Protein AF-A0AA88I942-F1 (afdb_monomer_lite)

Radius of gyration: 17.74 Å; chains: 1; bounding box: 38×35×47 Å

Secondary structure (DSSP, 8-state):
---SSTT-------TTS-HHHHHHHHHHHHHHHHHHHHHHTT-S-SSS-HHHH-S--HHHHS-S----SS-HHHHH--STT--GGG-PPPSSS-B-HHHHHHS---SPPPGGGSPP--TT----TTSB---

InterPro domains:
  IPR015422 Pyridoxal phosphate-dependent transferase, small domain [G3DSA:3.90.1150.10] (1-61)
  IPR015424 Pyridoxal phosphate-dependent transferase [SSF53383] (3-109)
  IPR020581 Glycine cleavage system P protein [PTHR11773] (1-114)
  IPR049316 Glycine dehydrogenase, C-terminal domain [PF21478] (1-56)

Sequence (131 aa):
MSWPVAGCLMVEPTESEDKAEMDRYCEALLRIRGKIREIEEGRMDPKVYPLKMAPHSTAAVMSSSWDRSYSRELAAFPAPFVRPETKFWPSVSRIDDVYGDKNLVCTCAPMDSYPSLDVGSHQDKSRATVV

pLDDT: mean 88.73, std 17.06, range [32.59, 98.56]

Structure (mmCIF, N/CA/C/O backbone):
data_AF-A0AA88I942-F1
#
_entry.id   AF-A0AA88I942-F1
#
loop_
_atom_site.group_PDB
_atom_site.id
_atom_site.type_symbol
_atom_site.label_atom_id
_atom_site.label_alt_id
_atom_site.label_comp_id
_atom_site.label_asym_id
_atom_site.label_entity_id
_atom_site.label_seq_id
_atom_site.pdbx_PDB_ins_code
_atom_site.Cartn_x
_atom_site.Cartn_y
_atom_site.Cartn_z
_atom_site.occupancy
_atom_site.B_iso_or_equiv
_atom_site.auth_seq_id
_atom_site.auth_comp_id
_atom_site.auth_asym_id
_atom_site.auth_atom_id
_atom_site.pdbx_PDB_model_num
ATOM 1 N N . MET A 1 1 ? 3.680 -11.439 2.203 1.00 88.69 1 MET A N 1
ATOM 2 C CA . MET A 1 1 ? 2.320 -11.207 2.757 1.00 88.69 1 MET A CA 1
ATOM 3 C C . MET A 1 1 ? 1.606 -12.549 2.899 1.00 88.69 1 MET A C 1
ATOM 5 O O . MET A 1 1 ? 2.032 -13.482 2.231 1.00 88.69 1 MET A O 1
ATOM 9 N N . SER A 1 2 ? 0.554 -12.655 3.724 1.00 96.12 2 SER A N 1
ATOM 10 C CA . SER A 1 2 ? -0.239 -13.891 3.918 1.00 96.12 2 SER A CA 1
ATOM 11 C C . SER A 1 2 ? 0.492 -15.061 4.598 1.00 96.12 2 SER A C 1
ATOM 13 O O . SER A 1 2 ? 0.184 -16.220 4.335 1.00 96.12 2 SER A O 1
ATOM 15 N N . TRP A 1 3 ? 1.443 -14.763 5.485 1.00 96.50 3 TRP A N 1
ATOM 16 C CA . TRP A 1 3 ? 2.118 -15.737 6.347 1.00 96.50 3 TRP A CA 1
ATOM 17 C C . TRP A 1 3 ? 2.306 -15.122 7.746 1.00 96.50 3 TRP A C 1
ATOM 19 O O . TRP A 1 3 ? 2.562 -13.917 7.822 1.00 96.50 3 TRP A O 1
ATOM 29 N N . PRO A 1 4 ? 2.171 -15.890 8.843 1.00 97.31 4 PRO A N 1
ATOM 30 C CA . PRO A 1 4 ? 1.851 -17.325 8.898 1.00 97.31 4 PRO A CA 1
ATOM 31 C C . PRO A 1 4 ? 0.364 -17.643 8.691 1.00 97.31 4 PRO A C 1
ATOM 33 O O . PRO A 1 4 ? 0.007 -18.799 8.488 1.00 97.31 4 PRO A O 1
ATOM 36 N N . VAL A 1 5 ? -0.505 -16.629 8.708 1.00 97.88 5 VAL A N 1
ATOM 37 C CA . VAL A 1 5 ? -1.950 -16.783 8.498 1.00 97.88 5 VAL A CA 1
ATOM 38 C C . VAL A 1 5 ? -2.338 -16.216 7.134 1.00 97.88 5 VAL A C 1
ATOM 40 O O . VAL A 1 5 ? -2.017 -15.068 6.807 1.00 97.88 5 VAL A O 1
ATOM 43 N N . ALA A 1 6 ? -3.039 -17.021 6.335 1.00 98.00 6 ALA A N 1
ATOM 44 C CA . ALA A 1 6 ? -3.525 -16.611 5.023 1.00 98.00 6 ALA A CA 1
ATOM 45 C C . ALA A 1 6 ? -4.461 -15.396 5.138 1.00 98.00 6 ALA A C 1
ATOM 47 O O . ALA A 1 6 ? -5.369 -15.374 5.966 1.00 98.00 6 ALA A O 1
ATOM 48 N N . GLY A 1 7 ? -4.240 -14.379 4.301 1.00 95.69 7 GLY A N 1
ATOM 49 C CA . GLY A 1 7 ? -5.031 -13.144 4.311 1.00 95.69 7 GLY A CA 1
ATOM 50 C C . GLY A 1 7 ? -4.643 -12.131 5.395 1.00 95.69 7 GLY A C 1
ATOM 51 O O . GLY A 1 7 ? -5.228 -11.051 5.437 1.00 95.69 7 GLY A O 1
ATOM 52 N N . CYS A 1 8 ? -3.650 -12.431 6.238 1.00 97.69 8 CYS A N 1
ATOM 53 C CA . CYS A 1 8 ? -3.157 -11.512 7.263 1.00 97.69 8 CYS A CA 1
ATOM 54 C C . CYS A 1 8 ? -1.827 -10.844 6.877 1.00 97.69 8 CYS A C 1
ATOM 56 O O . CYS A 1 8 ? -1.092 -11.291 5.988 1.00 97.69 8 CYS A O 1
ATOM 58 N N . LEU A 1 9 ? -1.512 -9.767 7.599 1.00 97.88 9 LEU A N 1
ATOM 59 C CA . LEU A 1 9 ? -0.211 -9.104 7.590 1.00 97.88 9 LEU A CA 1
ATOM 60 C C . LEU A 1 9 ? 0.468 -9.328 8.945 1.00 97.88 9 LEU A C 1
ATOM 62 O O . LEU A 1 9 ? -0.146 -9.100 9.984 1.00 97.88 9 LEU A O 1
ATOM 66 N N . MET A 1 10 ? 1.727 -9.761 8.917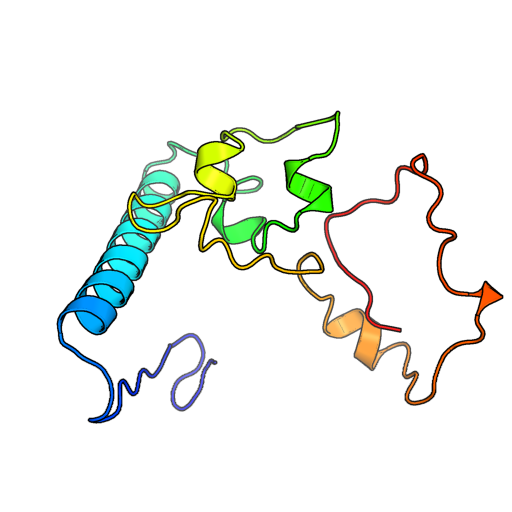 1.00 98.00 10 MET A N 1
ATOM 67 C CA . MET A 1 10 ? 2.619 -9.785 10.075 1.00 98.00 10 MET A CA 1
ATOM 68 C C . MET A 1 10 ? 3.597 -8.618 9.921 1.00 98.00 10 MET A C 1
ATOM 70 O O . MET A 1 10 ? 4.158 -8.445 8.839 1.00 98.00 10 MET A O 1
ATOM 74 N N . VAL A 1 11 ? 3.746 -7.799 10.961 1.00 98.06 11 VAL A N 1
ATOM 75 C CA . VAL A 1 11 ? 4.538 -6.561 10.926 1.00 98.06 11 VAL A CA 1
ATOM 76 C C . VAL A 1 11 ? 5.633 -6.643 11.980 1.00 98.06 11 VAL A C 1
ATOM 78 O O . VAL A 1 11 ? 5.345 -6.910 13.144 1.00 98.06 11 VAL A O 1
ATOM 81 N N . GLU A 1 12 ? 6.869 -6.382 11.565 1.00 98.00 12 GLU A N 1
ATOM 82 C CA . GLU A 1 12 ? 8.051 -6.311 12.420 1.00 98.00 12 GLU A CA 1
ATOM 83 C C . GLU A 1 12 ? 8.713 -4.939 12.208 1.00 98.00 12 GLU A C 1
ATOM 85 O O . GLU A 1 12 ? 9.234 -4.695 11.121 1.00 98.00 12 GLU A O 1
ATOM 90 N N . PRO A 1 13 ? 8.656 -4.014 13.185 1.00 97.00 13 PRO A N 1
ATOM 91 C CA . PRO A 1 13 ? 9.243 -2.682 13.031 1.00 97.00 13 PRO A CA 1
ATOM 92 C C . PRO A 1 13 ? 10.767 -2.669 13.186 1.00 97.00 13 PRO A C 1
ATOM 94 O O . PRO A 1 13 ? 11.406 -1.757 12.688 1.00 97.00 13 PRO A O 1
ATOM 97 N N . THR A 1 14 ? 11.359 -3.669 13.844 1.00 97.88 14 THR A N 1
ATOM 98 C CA . THR A 1 14 ? 12.749 -3.645 14.344 1.00 97.88 14 THR A CA 1
ATOM 99 C C . THR A 1 14 ? 13.013 -2.526 15.362 1.00 97.88 14 THR A C 1
ATOM 101 O O . THR A 1 14 ? 12.196 -1.634 15.581 1.00 97.88 14 THR A O 1
ATOM 104 N N . GLU A 1 15 ? 14.153 -2.596 16.039 1.00 97.50 15 GLU A N 1
ATOM 105 C CA . GLU A 1 15 ? 14.600 -1.611 17.025 1.00 97.50 15 GLU A CA 1
ATOM 106 C C . GLU A 1 15 ? 15.212 -0.347 16.406 1.00 97.50 15 GLU A C 1
ATOM 108 O O . GLU A 1 15 ? 15.436 0.632 17.116 1.00 97.50 15 GLU A O 1
ATOM 113 N N . SER A 1 16 ? 15.515 -0.374 15.103 1.00 98.56 16 SER A N 1
ATOM 114 C CA . SER A 1 16 ? 16.188 0.734 14.413 1.00 98.56 16 SER A CA 1
ATOM 115 C C . SER A 1 16 ? 15.238 1.870 14.028 1.00 98.56 16 SER A C 1
ATOM 117 O O . SER A 1 16 ? 15.700 2.962 13.700 1.00 98.56 16 SER A O 1
ATOM 119 N N . GLU A 1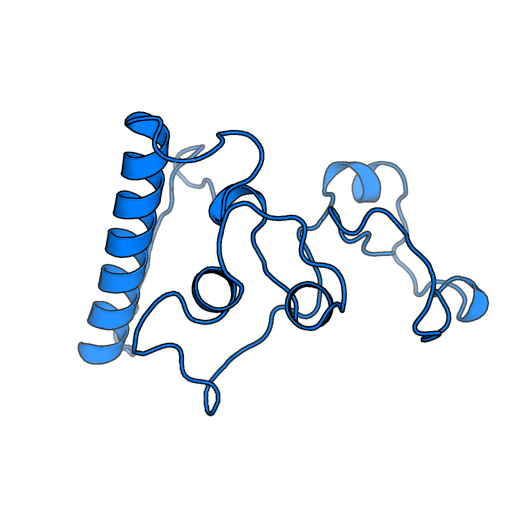 17 ? 13.928 1.629 14.075 1.00 98.31 17 GLU A N 1
ATOM 120 C CA . GLU A 1 17 ? 12.920 2.610 13.687 1.00 98.31 17 GLU A CA 1
ATOM 121 C C . GLU A 1 17 ? 12.546 3.521 14.856 1.00 98.31 17 GLU A C 1
ATOM 123 O O . GLU A 1 17 ? 12.247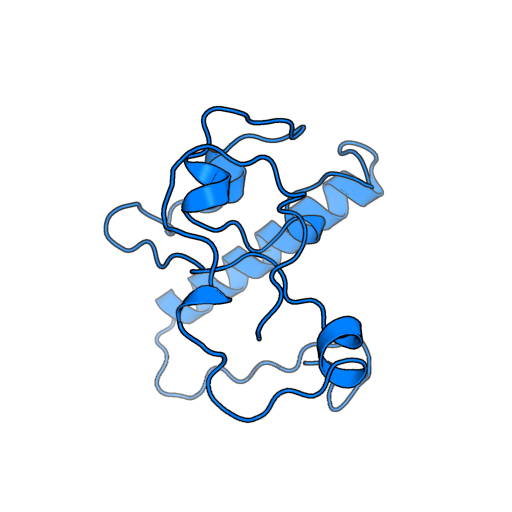 3.075 15.968 1.00 98.31 17 GLU A O 1
ATOM 128 N N . ASP A 1 18 ? 12.538 4.829 14.602 1.00 98.31 18 ASP A N 1
ATOM 129 C CA . ASP A 1 18 ? 12.110 5.798 15.600 1.00 98.31 18 ASP A CA 1
ATOM 130 C C . ASP A 1 18 ? 10.579 5.826 15.752 1.00 98.31 18 ASP A C 1
ATOM 132 O O . ASP A 1 18 ? 9.803 5.354 14.913 1.00 98.31 18 ASP A O 1
ATOM 136 N N . LYS A 1 19 ? 10.109 6.436 16.846 1.00 98.31 19 LYS A N 1
ATOM 137 C CA . LYS A 1 19 ? 8.669 6.559 17.107 1.00 98.31 19 LYS A CA 1
ATOM 138 C C . LYS A 1 19 ? 7.937 7.298 15.978 1.00 98.31 19 LYS A C 1
ATOM 140 O O . LYS A 1 19 ? 6.780 6.993 15.699 1.00 98.31 19 LYS A O 1
ATOM 145 N N . ALA A 1 20 ? 8.575 8.283 15.349 1.00 98.38 20 ALA A N 1
ATOM 146 C CA . ALA A 1 20 ? 7.924 9.110 14.344 1.00 98.38 20 ALA A CA 1
ATOM 147 C C . ALA A 1 20 ? 7.649 8.321 13.053 1.00 98.38 20 ALA A C 1
ATOM 149 O O . ALA A 1 20 ? 6.609 8.538 12.430 1.00 98.38 20 ALA A O 1
ATOM 150 N N . GLU A 1 21 ? 8.535 7.407 12.658 1.00 98.25 21 GLU A N 1
ATOM 151 C CA . GLU A 1 21 ? 8.315 6.487 11.538 1.00 98.25 21 GLU A CA 1
ATOM 152 C C . GLU A 1 21 ? 7.227 5.461 11.869 1.00 98.25 21 GLU A C 1
ATOM 154 O O . GLU A 1 21 ? 6.291 5.277 11.086 1.00 98.25 21 GLU A O 1
ATOM 159 N N . MET A 1 22 ? 7.254 4.890 13.078 1.00 98.31 22 MET A N 1
ATOM 160 C CA . MET A 1 22 ? 6.202 3.978 13.541 1.00 98.31 22 MET A CA 1
ATOM 161 C C . MET A 1 22 ? 4.816 4.644 13.559 1.00 98.31 22 MET A C 1
ATOM 163 O O . MET A 1 22 ? 3.827 4.036 13.136 1.00 98.31 22 MET A O 1
ATOM 167 N N . ASP A 1 23 ? 4.730 5.901 14.004 1.00 98.44 23 ASP A N 1
ATOM 168 C CA . ASP A 1 23 ? 3.487 6.678 14.011 1.00 98.44 23 ASP A CA 1
ATOM 169 C C . ASP A 1 23 ? 2.981 6.928 12.578 1.00 98.44 23 ASP A C 1
ATOM 171 O O . ASP A 1 23 ? 1.787 6.762 12.318 1.00 98.44 23 ASP A O 1
ATOM 175 N N . ARG A 1 24 ? 3.871 7.265 11.626 1.00 98.44 24 ARG A N 1
ATOM 176 C CA . ARG A 1 24 ? 3.514 7.440 10.202 1.00 98.44 24 ARG A CA 1
ATOM 177 C C . ARG A 1 24 ? 2.954 6.154 9.600 1.00 98.44 24 ARG A C 1
ATOM 179 O O . ARG A 1 24 ? 1.931 6.195 8.910 1.00 98.44 24 ARG A O 1
ATOM 186 N N . TYR A 1 25 ? 3.581 5.014 9.885 1.00 98.38 25 TYR A N 1
ATOM 187 C CA . TYR A 1 25 ? 3.105 3.710 9.428 1.00 98.38 25 TYR A CA 1
ATOM 188 C C . TYR A 1 25 ? 1.727 3.366 10.018 1.00 98.38 25 TYR A C 1
ATOM 190 O O . TYR A 1 25 ? 0.805 2.998 9.284 1.00 98.38 25 TYR A O 1
ATOM 198 N N . CYS A 1 26 ? 1.535 3.563 11.327 1.00 98.38 26 CYS A N 1
ATOM 199 C CA . CYS A 1 26 ? 0.241 3.360 11.984 1.00 98.38 26 CYS A CA 1
ATOM 200 C C . CYS A 1 26 ? -0.847 4.290 11.423 1.00 98.38 26 CYS A C 1
ATOM 202 O O . CYS A 1 26 ? -1.961 3.839 11.144 1.00 98.38 26 CYS A O 1
ATOM 204 N N . GLU A 1 27 ? -0.539 5.572 11.201 1.00 98.44 27 GLU A N 1
ATOM 205 C CA . GLU A 1 27 ? -1.475 6.523 10.596 1.00 98.44 27 GLU A CA 1
ATOM 206 C C . GLU A 1 27 ? -1.861 6.094 9.173 1.00 98.44 27 GLU A C 1
ATOM 208 O O . GLU A 1 27 ? -3.038 6.159 8.806 1.00 98.44 27 GLU A O 1
ATOM 213 N N . ALA A 1 28 ? -0.908 5.595 8.379 1.00 98.38 28 ALA A N 1
ATOM 214 C CA . ALA A 1 28 ? -1.195 5.052 7.054 1.00 98.38 28 ALA A CA 1
ATOM 215 C C . ALA A 1 28 ? -2.194 3.882 7.125 1.00 98.38 28 ALA A C 1
ATOM 217 O O . ALA A 1 28 ? -3.172 3.865 6.370 1.00 98.38 28 ALA A O 1
ATOM 218 N N . LEU A 1 29 ? -2.016 2.946 8.065 1.00 98.31 29 LEU A N 1
ATOM 219 C CA . LEU A 1 29 ? -2.947 1.830 8.272 1.00 98.31 29 LEU A CA 1
ATOM 220 C C . LEU A 1 29 ? -4.336 2.296 8.731 1.00 98.31 29 LEU A C 1
ATOM 222 O O . LEU A 1 29 ? -5.348 1.806 8.223 1.00 98.31 29 LEU A O 1
ATOM 226 N N . LEU A 1 30 ? -4.413 3.278 9.633 1.00 98.38 30 LEU A N 1
ATOM 227 C CA . LEU A 1 30 ? -5.684 3.868 10.068 1.00 98.38 30 LEU A CA 1
ATOM 228 C C . LEU A 1 30 ? -6.419 4.550 8.906 1.00 98.38 30 LEU A C 1
ATOM 230 O O . LEU A 1 30 ? -7.630 4.372 8.744 1.00 98.38 30 LEU A O 1
ATOM 234 N N . ARG A 1 31 ? -5.694 5.271 8.042 1.00 97.62 31 ARG A N 1
ATOM 235 C CA . ARG A 1 31 ? -6.253 5.873 6.821 1.00 97.62 31 ARG A CA 1
ATOM 236 C C . ARG A 1 31 ? -6.771 4.810 5.855 1.00 97.62 31 ARG A C 1
ATOM 238 O O . ARG A 1 31 ? -7.882 4.949 5.341 1.00 97.62 31 ARG A O 1
ATOM 245 N N . ILE A 1 32 ? -6.021 3.725 5.650 1.00 97.88 32 ILE A N 1
ATOM 246 C CA . ILE A 1 32 ? -6.462 2.580 4.840 1.00 97.88 32 ILE A CA 1
ATOM 247 C C . ILE A 1 32 ? -7.742 1.970 5.426 1.00 97.88 32 ILE A C 1
ATOM 249 O O . ILE A 1 32 ? -8.701 1.748 4.685 1.00 97.88 32 ILE A O 1
ATOM 253 N N . ARG A 1 33 ? -7.819 1.777 6.751 1.00 98.00 33 ARG A N 1
ATOM 254 C CA . ARG A 1 33 ? -9.034 1.279 7.417 1.00 98.00 33 ARG A CA 1
ATOM 255 C C . ARG A 1 33 ? -10.231 2.206 7.206 1.00 98.00 33 ARG A C 1
ATOM 257 O O . ARG A 1 33 ? -11.334 1.709 6.967 1.00 98.00 33 ARG A O 1
ATOM 264 N N . GLY A 1 34 ? -10.021 3.521 7.256 1.00 96.50 34 GLY A N 1
ATOM 265 C CA . GLY A 1 34 ? -11.045 4.519 6.937 1.00 96.50 34 GLY A CA 1
ATOM 266 C C . GLY A 1 34 ? -11.573 4.376 5.507 1.00 96.50 34 GLY A C 1
ATOM 267 O O . GLY A 1 34 ? -12.782 4.405 5.289 1.00 96.50 34 GLY A O 1
ATOM 268 N N . LYS A 1 35 ? -10.691 4.109 4.536 1.00 94.38 35 LYS A N 1
ATOM 269 C CA . LYS A 1 35 ? -11.102 3.860 3.144 1.00 94.38 35 LYS A CA 1
ATOM 270 C C . LYS A 1 35 ? -11.842 2.545 2.960 1.00 94.38 35 LYS A C 1
ATOM 272 O O . LYS A 1 35 ? -12.797 2.508 2.194 1.00 94.38 35 LYS A O 1
ATOM 277 N N . ILE A 1 36 ? -11.467 1.500 3.695 1.00 95.88 36 ILE A N 1
ATOM 278 C CA . ILE A 1 36 ? -12.253 0.260 3.747 1.00 95.88 36 ILE A CA 1
ATOM 279 C C . ILE A 1 36 ? -13.662 0.560 4.277 1.00 95.88 36 ILE A C 1
ATOM 281 O O . ILE A 1 36 ? -14.640 0.137 3.671 1.00 95.88 36 ILE A O 1
ATOM 285 N N . ARG A 1 37 ? -13.779 1.379 5.330 1.00 96.94 37 ARG A N 1
ATOM 286 C CA . ARG A 1 37 ? -15.071 1.770 5.914 1.00 96.94 37 ARG A CA 1
ATOM 287 C C . ARG A 1 37 ? -15.962 2.536 4.939 1.00 96.94 37 ARG A C 1
ATOM 289 O O . ARG A 1 37 ? -17.155 2.284 4.869 1.00 96.94 37 ARG A O 1
ATOM 296 N N . GLU A 1 38 ? -15.394 3.457 4.167 1.00 94.25 38 GLU A N 1
ATOM 297 C CA . GLU A 1 38 ? -16.135 4.175 3.122 1.00 94.25 38 GLU A CA 1
ATOM 298 C C . GLU A 1 38 ? -16.726 3.231 2.060 1.00 94.25 38 GLU A C 1
ATOM 300 O O . GLU A 1 38 ? -17.805 3.511 1.546 1.00 94.25 38 GLU A O 1
ATOM 305 N N . ILE A 1 39 ? -16.067 2.107 1.764 1.00 93.50 39 ILE A N 1
ATOM 306 C CA . ILE A 1 39 ? -16.589 1.077 0.850 1.00 93.50 39 ILE A CA 1
ATOM 307 C C . ILE A 1 39 ? -17.679 0.249 1.533 1.00 93.50 39 ILE A C 1
ATOM 309 O O . ILE A 1 39 ? -18.730 0.029 0.939 1.00 93.50 39 ILE A O 1
ATOM 313 N N . GLU A 1 40 ? -17.449 -0.177 2.780 1.00 94.81 40 GLU A N 1
ATOM 314 C CA . GLU A 1 40 ? -18.434 -0.904 3.599 1.00 94.81 40 GLU A CA 1
ATOM 315 C C . GLU A 1 40 ? -19.749 -0.115 3.725 1.00 94.81 40 GLU A C 1
ATOM 317 O O . GLU A 1 40 ? -20.831 -0.691 3.680 1.00 94.81 40 GLU A O 1
ATOM 322 N N . GLU A 1 41 ? -19.658 1.213 3.826 1.00 96.44 41 GLU A N 1
ATOM 323 C CA . GLU A 1 41 ? -20.796 2.129 3.945 1.00 96.44 41 GLU A CA 1
ATOM 324 C C . GLU A 1 41 ? -21.338 2.611 2.578 1.00 96.44 41 GLU A C 1
ATOM 326 O O . GLU A 1 41 ? -22.189 3.498 2.532 1.00 96.44 41 GLU A O 1
ATOM 331 N N . GLY A 1 42 ? -20.853 2.058 1.458 1.00 93.44 42 GLY A N 1
ATOM 332 C CA . GLY A 1 42 ? -21.359 2.341 0.108 1.00 93.44 42 GLY A CA 1
ATOM 333 C C . GLY A 1 42 ? -21.054 3.743 -0.434 1.00 93.44 42 GLY A C 1
ATOM 334 O O . GLY A 1 42 ? -21.688 4.180 -1.390 1.00 93.44 42 GLY A O 1
ATOM 335 N N . ARG A 1 43 ? -20.089 4.464 0.151 1.00 92.38 43 ARG A N 1
ATOM 336 C CA . ARG A 1 43 ? -19.694 5.821 -0.280 1.00 92.38 43 ARG A CA 1
ATOM 337 C C . ARG A 1 43 ? -18.711 5.849 -1.449 1.00 92.38 43 ARG A C 1
ATOM 339 O O . ARG A 1 43 ? -18.438 6.921 -1.981 1.00 92.38 43 ARG A O 1
ATOM 346 N N . MET A 1 44 ? -18.157 4.704 -1.835 1.00 87.69 44 MET A N 1
ATOM 347 C CA . MET A 1 44 ? -17.261 4.565 -2.983 1.00 87.69 44 MET A C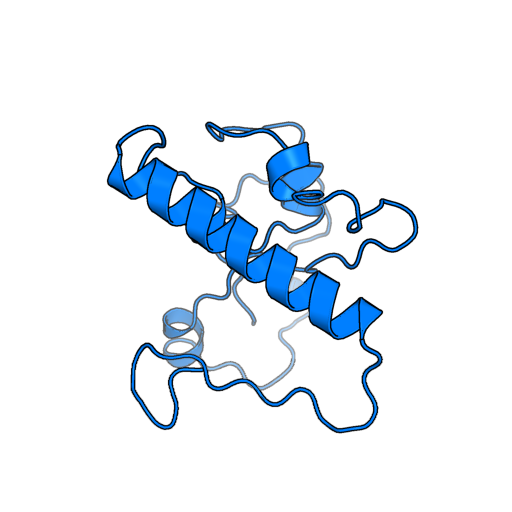A 1
ATOM 348 C C . MET A 1 44 ? -17.696 3.396 -3.862 1.00 87.69 44 MET A C 1
ATOM 350 O O . MET A 1 44 ? -18.234 2.407 -3.367 1.00 87.69 44 MET A O 1
ATOM 354 N N . ASP A 1 45 ? -17.409 3.497 -5.160 1.00 87.75 45 ASP A N 1
ATOM 355 C CA . ASP A 1 45 ? -17.610 2.395 -6.097 1.00 87.75 45 ASP A CA 1
ATOM 356 C C . ASP A 1 45 ? -16.718 1.196 -5.699 1.00 87.75 45 ASP A C 1
ATOM 358 O O . ASP A 1 45 ? -15.488 1.322 -5.691 1.00 87.75 45 ASP A O 1
ATOM 362 N N . PRO A 1 46 ? -17.294 0.015 -5.399 1.00 86.56 46 PRO A N 1
ATOM 363 C CA . PRO A 1 46 ? -16.530 -1.172 -5.019 1.00 86.56 46 PRO A CA 1
ATOM 364 C C . PRO A 1 46 ? -15.677 -1.749 -6.161 1.00 86.56 46 PRO A C 1
ATOM 366 O O . PRO A 1 46 ? -14.857 -2.635 -5.921 1.00 86.56 46 PRO A O 1
ATOM 369 N N . LYS A 1 47 ? -15.845 -1.293 -7.407 1.00 88.62 47 LYS A N 1
ATOM 370 C CA . LYS A 1 47 ? -15.011 -1.701 -8.549 1.00 88.62 47 LYS A CA 1
ATOM 371 C C . LYS A 1 47 ? -13.847 -0.744 -8.784 1.00 88.62 47 LYS A C 1
ATOM 373 O O . LYS A 1 47 ? -12.748 -1.197 -9.108 1.00 88.62 47 LYS A O 1
ATOM 378 N N . VAL A 1 48 ? -14.065 0.556 -8.585 1.00 91.31 48 VAL A N 1
ATOM 379 C CA . VAL A 1 48 ? -13.086 1.617 -8.855 1.00 91.31 48 VAL A CA 1
ATOM 380 C C . VAL A 1 48 ? -12.854 2.450 -7.597 1.00 91.31 48 VAL A C 1
ATOM 382 O O . VAL A 1 48 ? -13.495 3.470 -7.370 1.00 91.31 48 VAL A O 1
ATOM 385 N N . TYR A 1 49 ? -11.882 2.029 -6.786 1.00 92.56 49 TYR A N 1
ATOM 386 C CA . TYR A 1 49 ? -11.489 2.734 -5.563 1.00 92.56 49 TYR A CA 1
ATOM 387 C C . TYR A 1 49 ? -9.970 2.673 -5.334 1.00 92.56 49 TYR A C 1
ATOM 389 O O . TYR A 1 49 ? -9.290 1.837 -5.946 1.00 92.56 49 TYR A O 1
ATOM 397 N N . PRO A 1 50 ? -9.404 3.533 -4.462 1.00 95.38 50 PRO A N 1
ATOM 398 C CA . PRO A 1 50 ? -7.956 3.666 -4.316 1.00 95.38 50 PRO A CA 1
ATOM 399 C C . PRO A 1 50 ? -7.221 2.349 -4.039 1.00 95.38 50 PRO A C 1
ATOM 401 O O . PRO A 1 50 ? -6.240 2.062 -4.715 1.00 95.38 50 PRO A O 1
ATOM 404 N N . LEU A 1 51 ? -7.706 1.500 -3.123 1.00 95.25 51 LEU A N 1
ATOM 405 C CA . LEU A 1 51 ? -6.992 0.259 -2.773 1.00 95.25 51 LEU A CA 1
ATOM 406 C C . LEU A 1 51 ? -7.059 -0.801 -3.886 1.00 95.25 51 LEU A C 1
ATOM 408 O O . LEU A 1 51 ? -6.114 -1.571 -4.055 1.00 95.25 51 LEU A O 1
ATOM 412 N N . LYS A 1 52 ? -8.144 -0.859 -4.674 1.00 94.81 52 LYS A N 1
ATOM 413 C CA . LYS A 1 52 ? -8.231 -1.789 -5.818 1.00 94.81 52 LYS A CA 1
ATOM 414 C C . LYS A 1 52 ? -7.305 -1.384 -6.953 1.00 94.81 52 LYS A C 1
ATOM 416 O O . LYS A 1 52 ? -6.759 -2.249 -7.625 1.00 94.81 52 LYS A O 1
ATOM 421 N N . MET A 1 53 ? -7.125 -0.081 -7.124 1.00 96.00 53 MET A N 1
ATOM 422 C CA . MET A 1 53 ? -6.358 0.505 -8.215 1.00 96.00 53 MET A CA 1
ATOM 423 C C . MET A 1 53 ? -4.908 0.851 -7.842 1.00 96.00 53 MET A C 1
ATOM 425 O O . MET A 1 53 ? -4.183 1.393 -8.674 1.00 96.00 53 MET A O 1
ATOM 429 N N . ALA A 1 54 ? -4.498 0.570 -6.603 1.00 96.62 54 ALA A N 1
ATOM 430 C CA . ALA A 1 54 ? -3.120 0.697 -6.149 1.00 96.62 54 ALA A CA 1
ATOM 431 C C . ALA A 1 54 ? -2.225 -0.416 -6.743 1.00 96.62 54 ALA A C 1
ATOM 433 O O . ALA A 1 54 ? -2.709 -1.532 -6.964 1.00 96.62 54 ALA A O 1
ATOM 434 N N . PRO A 1 55 ? -0.915 -0.183 -6.916 1.00 97.50 55 PRO A N 1
ATOM 435 C CA . PRO A 1 55 ? -0.226 1.092 -6.733 1.00 97.50 55 PRO A CA 1
ATOM 436 C C . PRO A 1 55 ? -0.515 2.092 -7.865 1.00 97.50 55 PRO A C 1
ATOM 438 O O . PRO A 1 55 ? -0.798 1.712 -9.001 1.00 97.50 55 PRO A O 1
ATOM 441 N N . HIS A 1 56 ? -0.416 3.385 -7.554 1.00 97.25 56 HIS A N 1
ATOM 442 C CA . HIS A 1 56 ? -0.571 4.472 -8.524 1.00 97.25 56 HIS A CA 1
ATOM 443 C C . HIS A 1 56 ? 0.802 4.927 -9.016 1.00 97.25 56 HIS A C 1
ATOM 445 O O . HIS A 1 56 ? 1.509 5.647 -8.312 1.00 97.25 56 HIS A O 1
ATOM 451 N N . SER A 1 57 ? 1.180 4.487 -10.216 1.00 96.56 57 SER A N 1
ATOM 452 C CA . SER A 1 57 ? 2.443 4.877 -10.845 1.00 96.56 57 SER A CA 1
ATOM 453 C C . SER A 1 57 ? 2.422 6.322 -11.340 1.00 96.56 57 SER A C 1
ATOM 455 O O . SER A 1 57 ? 1.356 6.901 -11.580 1.00 96.56 57 SER A O 1
ATOM 457 N N . THR A 1 58 ? 3.605 6.894 -11.561 1.00 95.69 58 THR A N 1
ATOM 458 C CA . THR A 1 58 ? 3.758 8.246 -12.121 1.00 95.69 58 THR A CA 1
ATOM 459 C C . THR A 1 58 ? 3.008 8.391 -13.444 1.00 95.69 58 THR A C 1
ATOM 461 O O . THR A 1 58 ? 2.254 9.342 -13.629 1.00 95.69 58 THR A O 1
ATOM 464 N N . ALA A 1 59 ? 3.127 7.399 -14.333 1.00 93.88 59 ALA A N 1
ATOM 465 C CA . ALA A 1 59 ? 2.439 7.388 -15.622 1.00 93.88 59 ALA A CA 1
ATOM 466 C C . ALA A 1 59 ? 0.906 7.368 -15.484 1.00 93.88 59 ALA A C 1
ATOM 468 O O . ALA A 1 59 ? 0.209 7.974 -16.297 1.00 93.88 59 ALA A O 1
ATOM 469 N N . ALA A 1 60 ? 0.368 6.695 -14.460 1.00 94.06 60 ALA A N 1
ATOM 470 C CA . ALA A 1 60 ? -1.068 6.675 -14.198 1.00 94.06 60 ALA A CA 1
ATOM 471 C C . ALA A 1 60 ? -1.569 8.020 -13.649 1.00 94.06 60 ALA A C 1
ATOM 473 O O . ALA A 1 60 ? -2.618 8.501 -14.068 1.00 94.06 60 ALA A O 1
ATOM 474 N N . VAL A 1 61 ? -0.824 8.638 -12.727 1.00 96.56 61 VAL A N 1
ATOM 475 C CA . VAL A 1 61 ? -1.223 9.903 -12.086 1.00 96.56 61 VAL A CA 1
ATOM 476 C C . VAL A 1 61 ? -1.044 11.102 -13.019 1.00 96.56 61 VAL A C 1
ATOM 478 O O . VAL A 1 61 ? -1.889 11.994 -13.026 1.00 96.56 61 VAL A O 1
ATOM 481 N N . MET A 1 62 ? 0.013 11.116 -13.834 1.00 95.62 62 MET A N 1
ATOM 482 C CA . MET A 1 62 ? 0.319 12.206 -14.772 1.00 95.62 62 MET A CA 1
ATOM 483 C C . MET A 1 62 ? -0.357 12.052 -16.141 1.00 95.62 62 MET A C 1
ATOM 485 O O . MET A 1 62 ? -0.177 12.901 -17.012 1.00 95.62 62 MET A O 1
ATOM 489 N N . SER A 1 63 ? -1.131 10.985 -16.357 1.00 95.75 63 SER A N 1
ATOM 490 C CA . SER A 1 63 ? -1.887 10.805 -17.598 1.00 95.75 63 SER A CA 1
ATOM 491 C C . SER A 1 63 ? -2.861 11.966 -17.821 1.00 95.75 63 SER A C 1
ATOM 493 O O . SER A 1 63 ? -3.503 12.429 -16.879 1.00 95.75 63 SER A O 1
ATOM 495 N N . SER A 1 64 ? -3.010 12.412 -19.072 1.00 95.50 64 SER A N 1
ATOM 496 C CA . SER A 1 64 ? -3.999 13.427 -19.455 1.00 95.50 64 SER A CA 1
ATOM 497 C C . SER A 1 64 ? -5.428 12.996 -19.116 1.00 95.50 64 SER A C 1
ATOM 499 O O . SER A 1 64 ? -6.212 13.806 -18.624 1.00 95.50 64 SER A O 1
ATOM 501 N N . SER A 1 65 ? -5.748 11.713 -19.298 1.00 93.69 65 SER A N 1
ATOM 502 C CA . SER A 1 65 ? -7.020 11.113 -18.898 1.00 93.69 65 SER A CA 1
ATOM 503 C C . SER A 1 65 ? -7.019 10.693 -17.426 1.00 93.69 65 SER A C 1
ATOM 505 O O . SER A 1 65 ? -6.064 10.078 -16.949 1.00 93.69 65 SER A O 1
ATOM 507 N N . TRP A 1 66 ? -8.119 10.958 -16.720 1.00 95.06 66 TRP A N 1
ATOM 508 C CA . TRP A 1 66 ? -8.355 10.464 -15.363 1.00 95.06 66 TRP A CA 1
ATOM 509 C C . TRP A 1 66 ? -9.813 10.026 -15.200 1.00 95.06 66 TRP A C 1
ATOM 511 O O . TRP A 1 66 ? -10.685 10.838 -14.908 1.00 95.06 66 TRP A O 1
ATOM 521 N N . ASP A 1 67 ? -10.061 8.734 -15.405 1.00 91.62 67 ASP A N 1
ATOM 522 C CA . ASP A 1 67 ? -11.389 8.118 -15.298 1.00 91.62 67 ASP A CA 1
ATOM 523 C C . ASP A 1 67 ? -11.514 7.331 -13.987 1.00 91.62 67 ASP A C 1
ATOM 525 O O . ASP A 1 67 ? -11.545 6.100 -13.947 1.00 91.62 67 ASP A O 1
ATOM 529 N N . ARG A 1 68 ? -11.423 8.049 -12.864 1.00 93.19 68 ARG A N 1
ATOM 530 C CA . ARG A 1 68 ? -11.532 7.466 -11.522 1.00 93.19 68 ARG A CA 1
ATOM 531 C C . ARG A 1 68 ? -12.386 8.370 -10.648 1.00 93.19 68 ARG A C 1
ATOM 533 O O . ARG A 1 68 ? -12.215 9.585 -10.655 1.00 93.19 68 ARG A O 1
ATOM 540 N N . SER A 1 69 ? -13.248 7.767 -9.834 1.00 91.88 69 SER A N 1
ATOM 541 C CA . SER A 1 69 ? -14.189 8.441 -8.920 1.00 91.88 69 SER A CA 1
ATOM 542 C C . SER A 1 69 ? -13.529 9.133 -7.715 1.00 91.88 69 SER A C 1
ATOM 544 O O . SER A 1 69 ? -14.211 9.596 -6.804 1.00 91.88 69 SER A O 1
ATOM 546 N N . TYR A 1 70 ? -12.199 9.205 -7.690 1.00 94.44 70 TYR A N 1
ATOM 547 C CA . TYR A 1 70 ? -11.406 9.826 -6.638 1.00 94.44 70 TYR A CA 1
ATOM 548 C C . TYR A 1 70 ? -10.270 10.646 -7.242 1.00 94.44 70 TYR A C 1
ATOM 550 O O . TYR A 1 70 ? -9.847 10.394 -8.367 1.00 94.44 70 TYR A O 1
ATOM 558 N N . SER A 1 71 ? -9.758 11.621 -6.495 1.00 96.25 71 SER A N 1
ATOM 559 C CA . SER A 1 71 ? -8.783 12.575 -7.021 1.00 96.25 71 SER A CA 1
ATOM 560 C C . SER A 1 71 ? -7.367 11.997 -7.150 1.00 96.25 71 SER A C 1
ATOM 562 O O . SER A 1 71 ? -7.011 10.989 -6.526 1.00 96.25 71 SER A O 1
ATOM 564 N N . ARG A 1 72 ? -6.528 12.664 -7.950 1.00 97.31 72 ARG A N 1
ATOM 565 C CA . ARG A 1 72 ? -5.101 12.331 -8.091 1.00 97.31 72 ARG A CA 1
ATOM 566 C C . ARG A 1 72 ? -4.334 12.565 -6.794 1.00 97.31 72 ARG A C 1
ATOM 568 O O . ARG A 1 72 ? -3.423 11.809 -6.477 1.00 97.31 72 ARG A O 1
ATOM 575 N N . GLU A 1 73 ? -4.730 13.566 -6.020 1.00 96.94 73 GLU A N 1
ATOM 576 C CA . GLU A 1 73 ? -4.157 13.858 -4.708 1.00 96.94 73 GLU A CA 1
ATOM 577 C C . GLU A 1 73 ? -4.449 12.711 -3.745 1.00 96.94 73 GLU A C 1
ATOM 579 O O . GLU A 1 73 ? -3.534 12.239 -3.080 1.00 96.94 73 GLU A O 1
ATOM 584 N N . LEU A 1 74 ? -5.676 12.174 -3.735 1.00 95.62 74 LEU A N 1
ATOM 585 C CA . LEU A 1 74 ? -5.980 10.996 -2.921 1.00 95.62 74 LEU A CA 1
ATOM 586 C C . LEU A 1 74 ? -5.171 9.766 -3.363 1.00 95.62 74 LEU A C 1
ATOM 588 O O . LEU A 1 74 ? -4.800 8.941 -2.531 1.00 95.62 74 LEU A O 1
ATOM 592 N N . ALA A 1 75 ? -4.895 9.642 -4.661 1.00 97.25 75 ALA A N 1
ATOM 593 C CA . ALA A 1 75 ? -4.091 8.560 -5.218 1.00 97.25 75 ALA A CA 1
ATOM 594 C C . ALA A 1 75 ? -2.601 8.656 -4.836 1.00 97.25 75 ALA A C 1
ATOM 596 O O . ALA A 1 75 ? -1.994 7.667 -4.433 1.00 97.25 75 ALA A O 1
ATOM 597 N N . ALA A 1 76 ? -2.000 9.838 -4.987 1.00 97.75 76 ALA A N 1
ATOM 598 C CA . ALA A 1 76 ? -0.556 10.033 -4.876 1.00 97.75 76 ALA A CA 1
ATOM 599 C C . ALA A 1 76 ? -0.104 10.562 -3.505 1.00 97.75 76 ALA A C 1
ATOM 601 O O . ALA A 1 76 ? 0.990 10.216 -3.057 1.00 97.75 76 ALA A O 1
ATOM 602 N N . PHE A 1 77 ? -0.934 11.349 -2.824 1.00 97.81 77 PHE A N 1
ATOM 603 C CA . PHE A 1 77 ? -0.614 12.066 -1.585 1.00 97.81 77 PHE A CA 1
ATOM 604 C C . PHE A 1 77 ? -1.707 11.855 -0.510 1.00 97.81 77 PHE A C 1
ATOM 606 O O . PHE A 1 77 ? -2.326 12.810 -0.040 1.00 97.81 77 PHE A O 1
ATOM 613 N N . PRO A 1 78 ? -1.982 10.601 -0.090 1.00 97.12 78 PRO A N 1
ATOM 614 C CA . PRO A 1 78 ? -3.114 10.274 0.791 1.00 97.12 78 PRO A CA 1
ATOM 615 C C . PRO A 1 78 ? -2.954 10.739 2.251 1.00 97.12 78 PRO A C 1
ATOM 617 O O . PRO A 1 78 ? -3.903 10.643 3.040 1.00 97.12 78 PRO A O 1
ATOM 620 N N . ALA A 1 79 ? -1.765 11.202 2.640 1.00 97.00 79 ALA A N 1
ATOM 621 C CA . ALA A 1 79 ? -1.460 11.663 3.988 1.00 97.00 79 ALA A CA 1
ATOM 622 C C . ALA A 1 79 ? -0.518 12.881 3.960 1.00 97.00 79 ALA A C 1
ATOM 624 O O . ALA A 1 79 ? 0.312 12.965 3.056 1.00 97.00 79 ALA A O 1
ATOM 625 N N . PRO A 1 80 ? -0.580 13.790 4.955 1.00 96.38 80 PRO A N 1
ATOM 626 C CA . PRO A 1 80 ? 0.239 15.010 4.985 1.00 96.38 80 PRO A CA 1
ATOM 627 C C . PRO A 1 80 ? 1.755 14.769 4.992 1.00 96.38 80 PRO A C 1
ATOM 629 O O . PRO A 1 80 ? 2.524 15.647 4.609 1.00 96.38 80 PRO A O 1
ATOM 632 N N . PHE A 1 81 ? 2.194 13.594 5.452 1.00 97.12 81 PHE A N 1
ATOM 633 C CA . PHE A 1 81 ? 3.603 13.198 5.454 1.00 97.12 81 PHE A CA 1
ATOM 634 C C . PHE A 1 81 ? 4.084 12.638 4.105 1.00 97.12 81 PHE A C 1
ATOM 636 O O . PHE A 1 81 ? 5.288 12.516 3.904 1.00 97.12 81 PHE A O 1
ATOM 643 N N . VAL A 1 82 ? 3.179 12.339 3.166 1.00 97.69 82 VAL A N 1
ATOM 644 C CA . VAL A 1 82 ? 3.529 11.972 1.788 1.00 97.69 82 VAL A CA 1
ATOM 645 C C . VAL A 1 82 ? 3.603 13.261 0.979 1.00 97.69 82 VAL A C 1
ATOM 647 O O . VAL A 1 82 ? 2.580 13.760 0.513 1.00 97.69 82 VAL A O 1
ATOM 650 N N . ARG A 1 83 ? 4.805 13.825 0.848 1.00 97.25 83 ARG A N 1
ATOM 651 C CA . ARG A 1 83 ? 5.029 15.126 0.202 1.00 97.25 83 ARG A CA 1
ATOM 652 C C . ARG A 1 83 ? 5.746 14.967 -1.139 1.00 97.25 83 ARG A C 1
ATOM 654 O O . ARG A 1 83 ? 6.454 13.975 -1.307 1.00 97.25 83 ARG A O 1
ATOM 661 N N . PRO A 1 84 ? 5.601 15.910 -2.087 1.00 97.38 84 PRO A N 1
ATOM 662 C CA . PRO A 1 84 ? 6.282 15.844 -3.381 1.00 97.38 84 PRO A CA 1
ATOM 663 C C . PRO A 1 84 ? 7.803 15.685 -3.275 1.00 97.38 84 PRO A C 1
ATOM 665 O O . PRO A 1 84 ? 8.384 14.938 -4.055 1.00 97.38 84 PRO A O 1
ATOM 668 N N . GLU A 1 85 ? 8.436 16.325 -2.288 1.00 97.44 85 GLU A N 1
ATOM 669 C CA . GLU A 1 85 ? 9.896 16.350 -2.128 1.00 97.44 85 GLU A CA 1
ATOM 670 C C . GLU A 1 85 ? 10.465 14.993 -1.688 1.00 97.44 85 GLU A C 1
ATOM 672 O O . GLU A 1 85 ? 11.622 14.687 -1.962 1.00 97.44 85 GLU A O 1
ATOM 677 N N . THR A 1 86 ? 9.652 14.172 -1.016 1.00 96.94 86 THR A N 1
ATOM 678 C CA . THR A 1 86 ? 10.027 12.844 -0.500 1.00 96.94 86 THR A CA 1
ATOM 679 C C . THR A 1 86 ? 9.235 11.714 -1.159 1.00 96.94 86 THR A C 1
ATOM 681 O O . THR A 1 86 ? 9.267 10.569 -0.703 1.00 96.94 86 THR A O 1
ATOM 684 N N . LYS A 1 87 ? 8.489 12.013 -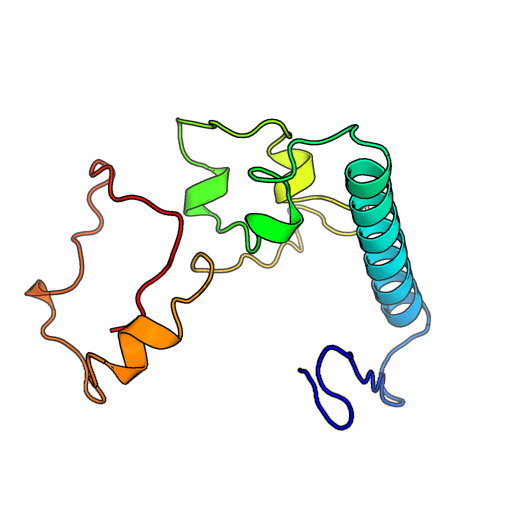2.231 1.00 97.38 87 LYS A N 1
ATOM 685 C CA . LYS A 1 87 ? 7.580 11.056 -2.859 1.00 97.38 87 LYS A CA 1
ATOM 686 C C . LYS A 1 87 ? 8.363 9.941 -3.543 1.00 97.38 87 LYS A C 1
ATOM 688 O O . LYS A 1 87 ? 8.951 10.131 -4.603 1.00 97.38 87 LYS A O 1
ATOM 693 N N . PHE A 1 88 ? 8.251 8.737 -2.993 1.00 97.56 88 PHE A N 1
ATOM 694 C CA . PHE A 1 88 ? 8.637 7.526 -3.702 1.00 97.56 88 PHE A CA 1
ATOM 695 C C . PHE A 1 88 ? 7.511 7.084 -4.647 1.00 97.56 88 PHE A C 1
ATOM 697 O O . PHE A 1 88 ? 6.353 6.927 -4.234 1.00 97.56 88 PHE A O 1
ATOM 704 N N . TRP A 1 89 ? 7.842 6.905 -5.925 1.00 97.31 89 TRP A N 1
ATOM 705 C CA . TRP A 1 89 ? 6.896 6.502 -6.961 1.00 97.31 89 TRP A CA 1
ATOM 706 C C . TRP A 1 89 ? 7.006 5.008 -7.267 1.00 97.31 89 TRP A C 1
ATOM 708 O O . TRP A 1 89 ? 8.090 4.536 -7.609 1.00 97.31 89 TRP A O 1
ATOM 718 N N . PRO A 1 90 ? 5.888 4.263 -7.242 1.00 96.31 90 PRO A N 1
ATOM 719 C CA . PRO A 1 90 ? 5.820 2.965 -7.899 1.00 96.31 90 PRO A CA 1
ATOM 720 C C . PRO A 1 90 ? 6.101 3.140 -9.398 1.00 96.31 90 PRO A C 1
ATOM 722 O O . PRO A 1 90 ? 5.429 3.929 -10.068 1.00 96.31 90 PRO A O 1
ATOM 725 N N . SER A 1 91 ? 7.091 2.426 -9.933 1.00 93.25 91 SER A N 1
ATOM 726 C CA . SER A 1 91 ? 7.483 2.536 -11.347 1.00 93.25 91 SER A CA 1
ATOM 727 C C . SER A 1 91 ? 6.432 1.955 -12.295 1.00 93.25 91 SER A C 1
ATOM 729 O O . SER A 1 91 ? 6.263 2.441 -13.412 1.00 93.25 91 SER A O 1
ATOM 731 N N . VAL A 1 92 ? 5.687 0.951 -11.832 1.00 93.06 92 VAL A N 1
ATOM 732 C CA . VAL A 1 92 ? 4.664 0.237 -12.598 1.00 93.06 92 VAL A CA 1
ATOM 733 C C . VAL A 1 92 ? 3.363 0.098 -11.807 1.00 93.06 92 VAL A C 1
ATOM 735 O O . VAL A 1 92 ? 3.313 0.315 -10.593 1.00 93.06 92 VAL A O 1
ATOM 738 N N . SER A 1 93 ? 2.287 -0.237 -12.517 1.00 93.69 93 SER A N 1
ATOM 739 C CA . SER A 1 93 ? 0.997 -0.608 -11.926 1.00 93.69 93 SER A CA 1
ATOM 740 C C . SER A 1 93 ? 1.051 -2.013 -11.307 1.00 93.69 93 SER A C 1
ATOM 742 O O . SER A 1 93 ? 2.099 -2.653 -11.267 1.00 93.69 93 SER A O 1
ATOM 744 N N . ARG A 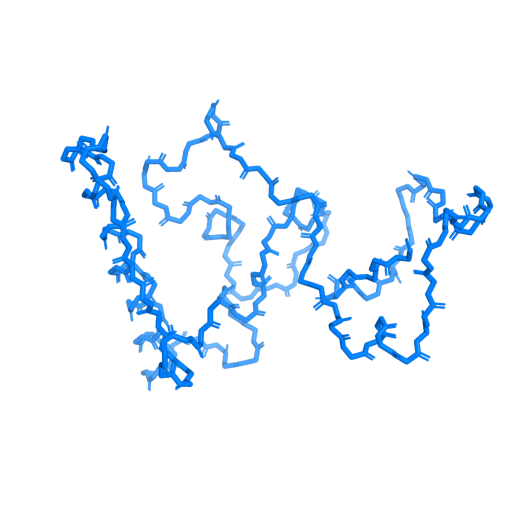1 94 ? -0.079 -2.499 -10.784 1.00 95.00 94 ARG A N 1
ATOM 745 C CA . ARG A 1 94 ? -0.161 -3.820 -10.145 1.00 95.00 94 ARG A CA 1
ATOM 746 C C . ARG A 1 94 ? 0.286 -4.931 -11.101 1.00 95.00 94 ARG A C 1
ATOM 748 O O . ARG A 1 94 ? -0.164 -4.958 -12.241 1.00 95.00 94 ARG A O 1
ATOM 755 N N . ILE A 1 95 ? 1.127 -5.837 -10.616 1.00 94.81 95 ILE A N 1
ATOM 756 C CA . ILE A 1 95 ? 1.628 -6.988 -11.376 1.00 94.81 95 ILE A CA 1
ATOM 757 C C . ILE A 1 95 ? 0.491 -7.987 -11.644 1.00 94.81 95 ILE A C 1
ATOM 759 O O . ILE A 1 95 ? -0.424 -8.128 -10.826 1.00 94.81 95 ILE A O 1
ATOM 763 N N . ASP A 1 96 ? 0.534 -8.655 -12.799 1.00 94.50 96 ASP A N 1
ATOM 764 C CA . ASP A 1 96 ? -0.291 -9.832 -13.086 1.00 94.50 96 ASP A CA 1
ATOM 765 C C . ASP A 1 96 ? 0.480 -11.126 -12.789 1.00 94.50 96 ASP A C 1
ATOM 767 O O . ASP A 1 96 ? 1.243 -11.614 -13.623 1.00 94.50 96 ASP A O 1
ATOM 771 N N . ASP A 1 97 ? 0.264 -11.679 -11.595 1.00 92.38 97 ASP A N 1
ATOM 772 C CA . ASP A 1 97 ? 0.965 -12.884 -11.133 1.00 92.38 97 ASP A CA 1
ATOM 773 C C . ASP A 1 97 ? 0.688 -14.098 -12.044 1.00 92.38 97 ASP A C 1
ATOM 775 O O . ASP A 1 97 ? 1.590 -14.846 -12.409 1.00 92.38 97 ASP A O 1
ATOM 779 N N . VAL A 1 98 ? -0.567 -14.270 -12.477 1.00 95.38 98 VAL A N 1
ATOM 780 C CA . VAL A 1 98 ? -1.000 -15.454 -13.240 1.00 95.38 98 VAL A CA 1
ATOM 781 C C . VAL A 1 98 ? -0.470 -15.424 -14.670 1.00 95.38 98 VAL A C 1
ATOM 783 O O . VAL A 1 98 ? -0.222 -16.478 -15.260 1.00 95.38 98 VAL A O 1
ATOM 786 N N . TYR A 1 99 ? -0.339 -14.238 -15.265 1.00 93.88 99 TYR A N 1
ATOM 787 C CA . TYR A 1 99 ? 0.189 -14.115 -16.619 1.00 93.88 99 TYR A CA 1
ATOM 788 C C . TYR A 1 99 ? 1.650 -14.569 -16.702 1.00 93.88 99 TYR A C 1
ATOM 790 O O . TYR A 1 99 ? 1.988 -15.303 -17.633 1.00 93.88 99 TYR A O 1
ATOM 798 N N . GLY A 1 100 ? 2.487 -14.160 -15.741 1.00 93.12 100 GLY A N 1
ATOM 799 C CA . GLY A 1 100 ? 3.910 -14.511 -15.706 1.00 93.12 100 GLY A CA 1
ATOM 800 C C . GLY A 1 100 ? 4.130 -16.021 -15.619 1.00 93.12 100 GLY A C 1
ATOM 801 O O . GLY A 1 100 ? 4.864 -16.583 -16.428 1.00 93.12 100 GLY A O 1
ATOM 802 N N . ASP A 1 101 ? 3.393 -16.698 -14.734 1.00 94.38 101 ASP A N 1
ATOM 803 C CA . ASP A 1 101 ? 3.465 -18.159 -14.585 1.00 94.38 101 ASP A CA 1
ATOM 804 C C . ASP A 1 101 ? 3.059 -18.909 -15.867 1.00 94.38 101 ASP A C 1
ATOM 806 O O . ASP A 1 101 ? 3.578 -19.987 -16.163 1.00 94.38 101 ASP A O 1
ATOM 810 N N . LYS A 1 102 ? 2.127 -18.347 -16.649 1.00 95.12 102 LYS A N 1
ATOM 811 C CA . LYS A 1 102 ? 1.661 -18.936 -17.916 1.00 95.12 102 LYS A CA 1
ATOM 812 C C . LYS A 1 102 ? 2.581 -18.646 -19.103 1.00 95.12 102 LYS A C 1
ATOM 814 O O . LYS A 1 102 ? 2.532 -19.386 -20.082 1.00 95.12 102 LYS A O 1
ATOM 819 N N . ASN A 1 103 ? 3.381 -17.584 -19.036 1.00 92.94 103 ASN A N 1
ATOM 820 C CA . ASN A 1 103 ? 4.247 -17.107 -20.115 1.00 92.94 103 ASN A CA 1
ATOM 821 C C . ASN A 1 103 ? 5.672 -16.939 -19.583 1.00 92.94 103 ASN A C 1
ATOM 823 O O . ASN A 1 103 ? 6.186 -15.827 -19.492 1.00 92.94 103 ASN A O 1
ATOM 827 N N . LEU A 1 104 ? 6.286 -18.055 -19.190 1.00 93.88 104 LEU A N 1
ATOM 828 C CA . LEU A 1 104 ? 7.559 -18.045 -18.481 1.00 93.88 104 LEU A CA 1
ATOM 829 C C . LEU A 1 104 ? 8.698 -17.503 -19.358 1.00 93.88 104 LEU A C 1
ATOM 831 O O . LEU A 1 104 ? 9.181 -18.180 -20.267 1.00 93.88 104 LEU A O 1
ATOM 835 N N . VAL A 1 105 ? 9.156 -16.297 -19.031 1.00 92.44 105 VAL A N 1
ATOM 836 C CA . VAL A 1 105 ? 10.340 -15.651 -19.601 1.00 92.44 105 VAL A CA 1
ATOM 837 C C . VAL A 1 105 ? 11.291 -15.342 -18.446 1.00 92.44 105 VAL A C 1
ATOM 839 O O . VAL A 1 105 ? 10.927 -14.672 -17.487 1.00 92.44 105 VAL A O 1
ATOM 842 N N . CYS A 1 106 ? 12.501 -15.901 -18.486 1.00 95.62 106 CYS A N 1
ATOM 843 C CA . CYS A 1 106 ? 13.506 -15.744 -17.418 1.00 95.62 106 CYS A CA 1
ATOM 844 C C . CYS A 1 106 ? 14.838 -15.187 -17.938 1.00 95.62 106 CYS A C 1
ATOM 846 O O . CYS A 1 106 ? 15.873 -15.291 -17.282 1.00 95.62 106 CYS A O 1
ATOM 848 N N . THR A 1 107 ? 14.817 -14.621 -19.139 1.00 93.69 107 THR A N 1
ATOM 849 C CA . THR A 1 107 ? 15.941 -13.946 -19.789 1.00 93.69 107 THR A CA 1
ATOM 850 C C . THR A 1 107 ? 15.441 -12.632 -20.351 1.00 93.69 107 THR A C 1
ATOM 852 O O . THR A 1 107 ? 14.262 -12.529 -20.676 1.00 93.69 107 THR A O 1
ATOM 855 N N . CYS A 1 108 ? 16.327 -11.653 -20.526 1.00 92.19 108 CYS A N 1
ATOM 856 C CA . CYS A 1 108 ? 15.946 -10.380 -21.125 1.00 92.19 108 CYS A CA 1
ATOM 857 C C . CYS A 1 108 ? 15.230 -10.602 -22.461 1.00 92.19 108 CYS A C 1
ATOM 859 O O . CYS A 1 108 ? 15.742 -11.303 -23.341 1.00 92.19 108 CYS A O 1
ATOM 861 N N . ALA A 1 109 ? 14.057 -9.996 -22.602 1.00 88.88 109 ALA A N 1
ATOM 862 C CA . ALA A 1 109 ? 13.348 -9.997 -23.863 1.00 88.88 109 ALA A CA 1
ATOM 863 C C . ALA A 1 109 ? 14.136 -9.171 -24.904 1.00 88.88 109 ALA A C 1
ATOM 865 O O . ALA A 1 109 ? 14.908 -8.277 -24.533 1.00 88.88 109 ALA A O 1
ATOM 866 N N . PRO A 1 110 ? 13.985 -9.450 -26.211 1.00 89.44 110 PRO A N 1
ATOM 867 C CA . PRO A 1 110 ? 14.584 -8.622 -27.254 1.00 89.44 110 PRO A CA 1
ATOM 868 C C . PRO A 1 110 ? 14.175 -7.154 -27.096 1.00 89.44 110 PRO A C 1
ATOM 870 O O . PRO A 1 110 ? 13.027 -6.876 -26.760 1.00 89.44 110 PRO A O 1
ATOM 873 N N . MET A 1 111 ? 15.065 -6.201 -27.385 1.00 87.00 111 MET A N 1
ATOM 874 C CA . MET A 1 111 ? 14.749 -4.775 -27.193 1.00 87.00 111 MET A CA 1
ATOM 875 C C . MET A 1 111 ? 13.490 -4.327 -27.953 1.00 87.00 111 MET A C 1
ATOM 877 O O . MET A 1 111 ? 12.713 -3.535 -27.429 1.00 87.00 111 MET A O 1
ATOM 881 N N . ASP A 1 112 ? 13.243 -4.908 -29.129 1.00 85.69 112 ASP A N 1
ATOM 882 C CA . ASP A 1 112 ? 12.074 -4.626 -29.974 1.00 85.69 112 ASP A CA 1
ATOM 883 C C . ASP A 1 112 ? 10.738 -5.081 -29.362 1.00 85.69 112 ASP A C 1
ATOM 885 O O . ASP A 1 112 ? 9.670 -4.696 -29.832 1.00 85.69 112 ASP A O 1
ATOM 889 N N . SER A 1 113 ? 10.779 -5.928 -28.330 1.00 79.44 113 SER A N 1
ATOM 890 C CA . SER A 1 113 ? 9.584 -6.402 -27.626 1.00 79.44 113 SER A CA 1
ATOM 891 C C . SER A 1 113 ? 9.138 -5.474 -26.495 1.00 79.44 113 SER A C 1
ATOM 893 O O . SER A 1 113 ? 8.004 -5.590 -26.024 1.00 79.44 113 SER A O 1
ATOM 895 N N . TYR A 1 114 ? 9.983 -4.523 -26.084 1.00 75.06 114 TYR A N 1
ATOM 896 C CA . TYR A 1 114 ? 9.560 -3.466 -25.176 1.00 75.06 114 TYR A CA 1
ATOM 897 C C . TYR A 1 114 ? 8.775 -2.412 -25.961 1.00 75.06 114 TYR A C 1
ATOM 899 O O . TYR A 1 114 ? 9.218 -1.991 -27.032 1.00 75.06 114 TYR A O 1
ATOM 907 N N . PRO A 1 115 ? 7.618 -1.952 -25.454 1.00 67.56 115 PRO A N 1
ATOM 908 C CA . PRO A 1 115 ? 6.910 -0.851 -26.086 1.00 67.56 115 PRO A CA 1
ATOM 909 C C . PRO A 1 115 ? 7.846 0.360 -26.179 1.00 67.56 115 PRO A C 1
ATOM 911 O O . PRO A 1 115 ? 8.493 0.726 -25.192 1.00 67.56 115 PRO A O 1
ATOM 914 N N . SER A 1 116 ? 7.927 0.973 -27.366 1.00 56.94 116 SER A N 1
ATOM 915 C CA . SER A 1 116 ? 8.643 2.236 -27.533 1.00 56.94 116 SER A CA 1
ATOM 916 C C . SER A 1 116 ? 8.080 3.250 -26.537 1.00 56.94 116 SER A C 1
ATOM 918 O O . SER A 1 116 ? 6.886 3.242 -26.228 1.00 56.94 116 SER A O 1
ATOM 920 N N . LEU A 1 117 ? 8.928 4.138 -26.014 1.00 50.72 117 LEU A N 1
ATOM 921 C CA . LEU A 1 117 ? 8.533 5.197 -25.073 1.00 50.72 117 LEU A CA 1
ATOM 922 C C . LEU A 1 117 ? 7.614 6.265 -25.714 1.00 50.72 117 LEU A C 1
ATOM 924 O O . LEU A 1 117 ? 7.533 7.392 -25.225 1.00 50.72 117 LEU A O 1
ATOM 928 N N . ASP A 1 118 ? 6.916 5.929 -26.801 1.00 39.22 118 ASP A N 1
ATOM 929 C CA . ASP A 1 118 ? 5.996 6.808 -27.495 1.00 39.22 118 ASP A CA 1
ATOM 930 C C . ASP A 1 118 ? 4.751 7.049 -26.644 1.00 39.22 118 ASP A C 1
ATOM 932 O O . ASP A 1 118 ? 3.929 6.175 -26.350 1.00 39.22 118 ASP A O 1
ATOM 936 N N . VAL A 1 119 ? 4.635 8.308 -26.243 1.00 42.56 119 VAL A N 1
ATOM 937 C CA . VAL A 1 119 ? 3.561 8.898 -25.454 1.00 42.56 119 VAL A CA 1
ATOM 938 C C . VAL A 1 119 ? 2.269 8.895 -26.284 1.00 42.56 119 VAL A C 1
ATOM 940 O O . VAL A 1 119 ? 1.873 9.924 -26.819 1.00 42.56 119 VAL A O 1
ATOM 943 N N . GLY A 1 120 ? 1.607 7.745 -26.456 1.00 36.25 120 GLY A N 1
ATOM 944 C CA . GLY A 1 120 ? 0.398 7.727 -27.291 1.00 36.25 120 GLY A CA 1
ATOM 945 C C . GLY A 1 120 ? -0.483 6.481 -27.325 1.00 36.25 120 GLY A C 1
ATOM 946 O O . GLY A 1 120 ? -1.646 6.612 -27.699 1.00 36.25 120 GLY A O 1
ATOM 947 N N . SER A 1 121 ? -0.027 5.287 -26.937 1.00 32.59 121 SER A N 1
ATOM 948 C CA . SER A 1 121 ? -0.868 4.088 -27.082 1.00 32.59 121 SER A CA 1
ATOM 949 C C . SER A 1 121 ? -1.699 3.787 -25.825 1.00 32.59 121 SER A C 1
ATOM 951 O O . SER A 1 121 ? -1.203 3.541 -24.722 1.00 32.59 121 SER A O 1
ATOM 953 N N . HIS A 1 122 ? -3.022 3.823 -25.999 1.00 38.84 122 HIS A N 1
ATOM 954 C CA . HIS A 1 122 ? -4.013 3.316 -25.053 1.00 38.84 122 HIS A CA 1
ATOM 955 C C . HIS A 1 122 ? -3.935 1.779 -24.988 1.00 38.84 122 HIS A C 1
ATOM 957 O O . HIS A 1 122 ? -4.702 1.086 -25.647 1.00 38.84 122 HIS A O 1
ATOM 963 N N . GLN A 1 123 ? -3.014 1.230 -24.199 1.00 39.06 123 GLN A N 1
ATOM 964 C CA . GLN A 1 123 ? -3.161 -0.127 -23.663 1.00 39.06 123 GLN A CA 1
ATOM 965 C C . GLN A 1 123 ? -3.846 -0.043 -22.303 1.00 39.06 123 GLN A C 1
ATOM 967 O O . GLN A 1 123 ? -3.598 0.898 -21.554 1.00 39.06 123 GLN A O 1
ATOM 972 N N . ASP A 1 124 ? -4.737 -0.986 -22.002 1.00 41.75 124 ASP A N 1
ATOM 973 C CA . ASP A 1 124 ? -5.424 -1.101 -20.713 1.00 41.75 124 ASP A CA 1
ATOM 974 C C . ASP A 1 124 ? -4.388 -1.181 -19.574 1.00 41.75 124 ASP A C 1
ATOM 976 O O . ASP A 1 124 ? -3.797 -2.222 -19.299 1.00 41.75 124 ASP A O 1
ATOM 980 N N . LYS A 1 125 ? -4.124 -0.028 -18.942 1.00 44.16 125 LYS A N 1
ATOM 981 C CA . LYS A 1 125 ? -3.058 0.194 -17.947 1.00 44.16 125 LYS A CA 1
ATOM 982 C C . LYS A 1 125 ? -3.427 -0.323 -16.556 1.00 44.16 125 LYS A C 1
ATOM 984 O O . LYS A 1 125 ? -2.959 0.218 -15.551 1.00 44.16 125 LYS A O 1
ATOM 989 N N . SER A 1 126 ? -4.333 -1.290 -16.456 1.00 41.66 126 SER A N 1
ATOM 990 C CA . SER A 1 126 ? -4.764 -1.802 -15.155 1.00 41.66 126 SER A CA 1
ATOM 991 C C . SER A 1 126 ? -3.753 -2.780 -14.550 1.00 41.66 126 SER A C 1
ATOM 993 O O . SER A 1 126 ? -3.689 -2.887 -13.321 1.00 41.66 126 SER A O 1
ATOM 995 N N . ARG A 1 127 ? -2.924 -3.439 -15.375 1.00 48.41 127 ARG A N 1
ATOM 996 C CA . ARG A 1 127 ? -1.914 -4.405 -14.924 1.00 48.41 127 ARG A CA 1
ATOM 997 C C . ARG A 1 127 ? -0.593 -4.268 -15.671 1.00 48.41 127 ARG A C 1
ATOM 999 O O . ARG A 1 127 ? -0.571 -4.112 -16.885 1.00 48.41 127 ARG A O 1
ATOM 1006 N N . ALA A 1 128 ? 0.502 -4.308 -14.923 1.00 56.72 128 ALA A N 1
ATOM 1007 C CA . ALA A 1 128 ? 1.843 -4.357 -15.474 1.00 56.72 128 ALA A CA 1
ATOM 1008 C C . ALA A 1 128 ? 2.228 -5.815 -15.735 1.00 56.72 128 ALA A C 1
ATOM 1010 O O . ALA A 1 128 ? 2.197 -6.642 -14.822 1.00 56.72 128 ALA A O 1
ATOM 1011 N N . THR A 1 129 ? 2.612 -6.112 -16.972 1.00 49.91 129 THR A N 1
ATOM 1012 C CA . THR A 1 129 ? 3.258 -7.376 -17.320 1.00 49.91 129 THR A CA 1
ATOM 1013 C C . THR A 1 129 ? 4.755 -7.197 -17.135 1.00 49.91 129 THR A C 1
ATOM 1015 O O . THR A 1 129 ? 5.366 -6.376 -17.818 1.00 49.91 129 THR A O 1
ATOM 1018 N N . VAL A 1 130 ? 5.339 -7.935 -16.195 1.00 52.31 130 VAL A N 1
ATOM 1019 C CA . VAL A 1 130 ? 6.792 -8.099 -16.141 1.00 52.31 130 VAL A CA 1
ATOM 1020 C C . VAL A 1 130 ? 7.124 -9.180 -17.167 1.00 52.31 130 VAL A C 1
ATOM 1022 O O . VAL A 1 130 ? 6.644 -10.304 -17.032 1.00 52.31 130 VAL A O 1
ATOM 1025 N N . VAL A 1 131 ? 7.841 -8.797 -18.224 1.00 47.56 131 VAL A N 1
ATOM 1026 C CA . VAL A 1 131 ? 8.424 -9.711 -19.219 1.00 47.56 131 VAL A CA 1
ATOM 1027 C C . VAL A 1 131 ? 9.888 -9.917 -18.875 1.00 47.56 131 VAL A C 1
ATOM 1029 O O . VAL A 1 131 ? 10.549 -8.894 -18.573 1.00 47.56 131 VAL A O 1
#

Foldseek 3Di:
DCPPHRPDDDDDPDPVDDPVVVVVVVVVVVLVVVQVVCVVVVVADPCADQVLQPDQAPCNLPPPDDPGPDHSCCNQPVDPVCDPVPGDGDHATAADPVVCVVVPDDDDDPPVPDPDPDPDDDDPRSHDYDD

Organism: Artemia franciscana (NCBI:txid6661)